Protein AF-A0AAV8XID4-F1 (afdb_monomer_lite)

Secondary structure (DSSP, 8-state):
-HHHHHHHHTHHHHH-HHHHHHHHHHHHHHHHHH-TTTSHHHHHHHHHHHHHHHHHHHHHH-----HHHHHHHHHHHHHHHHHHHHHHHHHHHHHHS--TTTSPPSS-GGGS-SSPPHHHHH--PPP-------SS--S-HHHHHHHHHHHHHHHHH--

Sequence (159 aa):
MYNEKRKKCNSYFWKDQGGFWNNVINISRNISNVIPTTSCESMLKILKAMKLYMPMIEIHHSINISDEIKANVGSLLDTVEKTSVEVERKYQLKEVSFEPDELEPPNNFREINVYPSAIEVTSPESPFLRPNVIKGPYQSVNHYLDVQFRLLREDFVSP

Organism: NCBI:txid1586634

pLDDT: mean 72.14, std 11.59, range [41.88, 91.94]

Radius of gyration: 24.98 Å; chains: 1; bounding box: 56×28×64 Å

Structure (mmCIF, N/CA/C/O backbone):
data_AF-A0AAV8XID4-F1
#
_entry.id   AF-A0AAV8XID4-F1
#
loop_
_atom_site.group_PDB
_atom_site.id
_atom_site.type_symbol
_atom_site.label_atom_id
_atom_site.label_alt_id
_atom_site.label_comp_id
_atom_site.label_asym_id
_atom_site.label_entity_id
_atom_site.label_seq_id
_atom_site.pdbx_PDB_ins_code
_atom_site.Cartn_x
_atom_site.Cartn_y
_atom_site.Cartn_z
_atom_site.occupancy
_atom_site.B_iso_or_equiv
_atom_site.auth_seq_id
_atom_site.auth_comp_id
_atom_site.auth_asym_id
_atom_site.auth_atom_id
_atom_site.pdbx_PDB_model_num
ATOM 1 N N . MET A 1 1 ? 32.674 -14.943 -27.775 1.00 43.09 1 MET A N 1
ATOM 2 C CA . MET A 1 1 ? 32.014 -15.922 -26.877 1.00 43.09 1 MET A CA 1
ATOM 3 C C . MET A 1 1 ? 31.255 -15.314 -25.686 1.00 43.09 1 MET A C 1
ATOM 5 O O . MET A 1 1 ? 30.151 -15.768 -25.417 1.00 43.09 1 MET A O 1
ATOM 9 N N . TYR A 1 2 ? 31.765 -14.296 -24.974 1.00 41.88 2 TYR A N 1
ATOM 10 C CA . TYR A 1 2 ? 31.066 -13.716 -23.803 1.00 41.88 2 TYR A CA 1
ATOM 11 C C . TYR A 1 2 ? 29.768 -12.949 -24.158 1.00 41.88 2 TYR A C 1
ATOM 13 O O . TYR A 1 2 ? 28.754 -13.087 -23.478 1.00 41.88 2 TYR A O 1
ATOM 21 N N . ASN A 1 3 ? 29.757 -12.207 -25.274 1.00 52.03 3 ASN A N 1
ATOM 22 C CA . ASN A 1 3 ? 28.593 -11.417 -25.709 1.00 52.03 3 ASN A CA 1
ATOM 23 C C . ASN A 1 3 ? 27.409 -12.255 -26.233 1.00 52.03 3 ASN A C 1
ATOM 25 O O . ASN A 1 3 ? 26.257 -11.893 -26.006 1.00 52.03 3 ASN A O 1
ATOM 29 N N . GLU A 1 4 ? 27.654 -13.395 -26.884 1.00 52.91 4 GLU A N 1
ATOM 30 C CA . GLU A 1 4 ? 26.579 -14.266 -27.396 1.00 52.91 4 GLU A CA 1
ATOM 31 C C . GLU A 1 4 ? 25.807 -14.961 -26.272 1.00 52.91 4 GLU A C 1
ATOM 33 O O . GLU A 1 4 ? 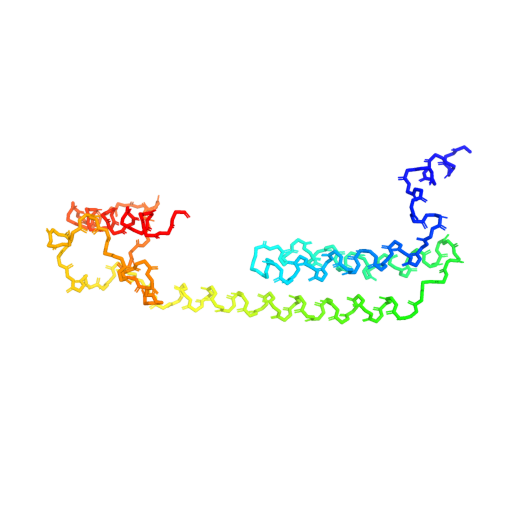24.584 -15.082 -26.338 1.00 52.91 4 GLU A O 1
ATOM 38 N N . LYS A 1 5 ? 26.500 -15.351 -25.193 1.00 55.47 5 LYS A N 1
ATOM 39 C CA . LYS A 1 5 ? 25.868 -15.963 -24.016 1.00 55.47 5 LYS A CA 1
ATOM 40 C C . LYS A 1 5 ? 24.912 -14.980 -23.321 1.00 55.47 5 LYS A C 1
ATOM 42 O O . LYS A 1 5 ? 23.813 -15.375 -22.945 1.00 55.47 5 LYS A O 1
ATOM 47 N N . ARG A 1 6 ? 25.277 -13.690 -23.232 1.00 53.31 6 ARG A N 1
ATOM 48 C CA . ARG A 1 6 ? 24.42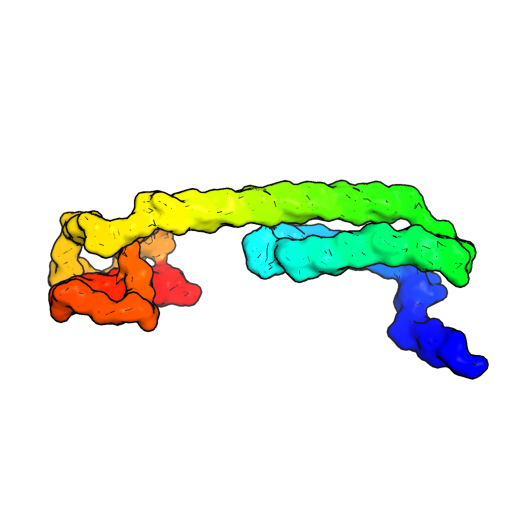5 -12.630 -22.648 1.00 53.31 6 ARG A CA 1
ATOM 49 C C . ARG A 1 6 ? 23.214 -12.285 -23.518 1.00 53.31 6 ARG A C 1
ATOM 51 O O . ARG A 1 6 ? 22.131 -12.068 -22.977 1.00 53.31 6 ARG A O 1
ATOM 58 N N . LYS A 1 7 ? 23.362 -12.296 -24.848 1.00 54.09 7 LYS A N 1
ATOM 59 C CA . LYS A 1 7 ? 22.231 -12.106 -25.777 1.00 54.09 7 LYS A CA 1
ATOM 60 C C . LYS A 1 7 ? 21.195 -13.231 -25.674 1.00 54.09 7 LYS A C 1
ATOM 62 O O . LYS A 1 7 ? 20.002 -12.976 -25.813 1.00 54.09 7 LYS A O 1
ATOM 67 N N . LYS A 1 8 ? 21.627 -14.456 -25.349 1.00 57.06 8 LYS A N 1
ATOM 68 C CA . LYS A 1 8 ? 20.734 -15.608 -25.143 1.00 57.06 8 LYS A CA 1
ATOM 69 C C . LYS A 1 8 ? 19.870 -15.481 -23.877 1.00 57.06 8 LYS A C 1
ATOM 71 O O . LYS A 1 8 ? 18.707 -15.871 -23.910 1.00 57.06 8 LYS A O 1
ATOM 76 N N . CYS A 1 9 ? 20.400 -14.888 -22.802 1.00 56.34 9 CYS A N 1
ATOM 77 C CA . CYS A 1 9 ? 19.669 -14.693 -21.540 1.00 56.34 9 CYS A CA 1
ATOM 78 C C . CYS A 1 9 ? 18.556 -13.638 -21.625 1.00 56.34 9 CYS A C 1
ATOM 80 O O . CYS A 1 9 ? 17.559 -13.766 -20.926 1.00 56.34 9 CYS A O 1
ATOM 82 N N . ASN A 1 10 ? 18.691 -12.624 -22.488 1.00 63.84 10 ASN A N 1
ATOM 83 C CA . ASN A 1 10 ? 17.652 -11.610 -22.707 1.00 63.84 10 ASN A CA 1
ATOM 84 C C . ASN A 1 10 ? 17.073 -11.695 -24.126 1.00 63.84 10 ASN A C 1
ATOM 86 O O . ASN A 1 10 ? 16.982 -10.705 -24.851 1.00 63.84 10 ASN A O 1
ATOM 90 N N . SER A 1 11 ? 16.742 -12.915 -24.556 1.00 68.06 11 SER A N 1
ATOM 91 C CA . SER A 1 11 ? 16.331 -13.163 -25.941 1.00 68.06 11 SER A CA 1
ATOM 92 C C . SER A 1 11 ? 15.083 -12.377 -26.357 1.00 68.06 11 SER A C 1
ATOM 94 O O . SER A 1 11 ? 14.969 -12.040 -27.526 1.00 68.06 11 SER A O 1
ATOM 96 N N . TYR A 1 12 ? 14.188 -12.038 -25.423 1.00 67.62 12 TYR A N 1
ATOM 97 C CA . TYR A 1 12 ? 12.996 -11.230 -25.698 1.00 67.62 12 TYR A CA 1
ATOM 98 C C . TYR A 1 12 ? 13.345 -9.784 -26.058 1.00 67.62 12 TYR A C 1
ATOM 100 O O . TYR A 1 12 ? 12.895 -9.298 -27.088 1.00 67.62 12 TYR A O 1
ATOM 108 N N . PHE A 1 13 ? 14.227 -9.141 -25.288 1.00 70.12 13 PHE A N 1
ATOM 109 C CA . PHE A 1 13 ? 14.713 -7.796 -25.599 1.00 70.12 13 PHE A CA 1
ATOM 110 C C . PHE A 1 13 ? 15.486 -7.747 -26.920 1.00 70.12 13 PHE A C 1
ATOM 112 O O . PHE A 1 13 ? 15.324 -6.816 -27.694 1.00 70.12 13 PHE A O 1
ATOM 119 N N . TRP A 1 14 ? 16.331 -8.745 -27.201 1.00 67.94 14 TRP A N 1
ATOM 120 C CA . TRP A 1 14 ? 17.144 -8.751 -28.425 1.00 67.94 14 TRP A CA 1
ATOM 121 C C . TRP A 1 14 ? 16.370 -9.155 -29.688 1.00 67.94 14 TRP A C 1
ATOM 123 O O . TRP A 1 14 ? 16.874 -8.923 -30.783 1.00 67.94 14 TRP A O 1
ATOM 133 N N . LYS A 1 15 ? 15.183 -9.763 -29.548 1.00 76.19 15 LYS A N 1
ATOM 134 C CA . LYS A 1 15 ? 14.286 -10.106 -30.664 1.00 76.19 15 LYS A CA 1
ATOM 135 C C . LYS A 1 15 ? 13.336 -8.962 -31.013 1.00 76.19 15 LYS A C 1
ATOM 137 O O . LYS A 1 15 ? 13.159 -8.685 -32.192 1.00 76.19 15 LYS A O 1
ATOM 142 N N . ASP A 1 16 ? 12.739 -8.329 -30.004 1.00 76.75 16 ASP A N 1
ATOM 143 C CA . ASP A 1 16 ? 11.813 -7.208 -30.169 1.00 76.75 16 ASP A CA 1
ATOM 144 C C . ASP A 1 16 ? 11.936 -6.238 -28.985 1.00 76.75 16 ASP A C 1
ATOM 146 O O . ASP A 1 16 ? 11.400 -6.449 -27.893 1.00 76.75 16 ASP A O 1
ATOM 150 N N . GLN A 1 17 ? 12.671 -5.155 -29.217 1.00 72.31 17 GLN A N 1
ATOM 151 C CA . GLN A 1 17 ? 12.934 -4.132 -28.208 1.00 72.31 17 GLN A CA 1
ATOM 152 C C . GLN A 1 17 ? 11.670 -3.328 -27.895 1.00 72.31 17 GLN A C 1
ATOM 154 O O . GLN A 1 17 ? 11.421 -3.014 -26.732 1.00 72.31 17 GLN A O 1
ATOM 159 N N . GLY A 1 18 ? 10.853 -3.030 -28.909 1.00 72.00 18 GLY A N 1
ATOM 160 C CA . GLY A 1 18 ? 9.619 -2.263 -28.748 1.00 72.00 18 GLY A CA 1
ATOM 161 C C . GLY A 1 18 ? 8.570 -3.042 -27.961 1.00 72.00 18 GLY A C 1
ATOM 162 O O . GLY A 1 18 ? 8.023 -2.530 -26.982 1.00 72.00 18 GLY A O 1
ATOM 163 N N . GLY A 1 19 ? 8.344 -4.307 -28.324 1.00 77.88 19 GLY A N 1
ATOM 164 C CA . GLY A 1 19 ? 7.419 -5.188 -27.611 1.00 77.88 19 GLY A CA 1
ATOM 165 C C . GLY A 1 19 ? 7.842 -5.456 -26.171 1.00 77.88 19 GLY A C 1
ATOM 166 O O . GLY A 1 19 ? 6.998 -5.450 -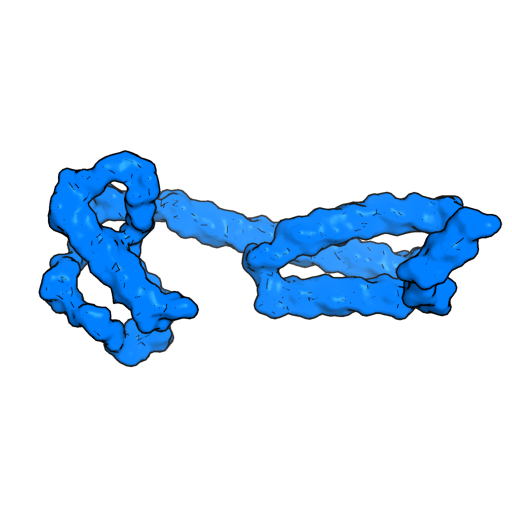25.275 1.00 77.88 19 GLY A O 1
ATOM 167 N N . PHE A 1 20 ? 9.144 -5.615 -25.906 1.00 82.12 20 PHE A N 1
ATOM 168 C CA . PHE A 1 20 ? 9.647 -5.739 -24.537 1.00 82.12 20 PHE A CA 1
ATOM 169 C C . PHE A 1 20 ? 9.276 -4.519 -23.683 1.00 82.12 20 PHE A C 1
ATOM 171 O O . PHE A 1 20 ? 8.683 -4.679 -22.616 1.00 82.12 20 PHE A O 1
ATOM 178 N N . TRP A 1 21 ? 9.569 -3.305 -24.161 1.00 76.88 21 TRP A N 1
ATOM 179 C CA . TRP A 1 21 ? 9.266 -2.083 -23.414 1.00 76.88 21 TRP A CA 1
ATOM 180 C C . TRP A 1 21 ? 7.764 -1.848 -23.252 1.00 76.88 21 TRP A C 1
ATOM 182 O O . TRP A 1 21 ? 7.323 -1.497 -22.160 1.00 76.88 21 TRP A O 1
ATOM 192 N N . ASN A 1 22 ? 6.966 -2.111 -24.286 1.00 78.75 22 ASN A N 1
ATOM 193 C CA . ASN A 1 22 ? 5.509 -2.005 -24.202 1.00 78.75 22 ASN A CA 1
ATOM 194 C C . ASN A 1 22 ? 4.912 -2.994 -23.193 1.00 78.75 22 ASN A C 1
ATOM 196 O O . ASN A 1 22 ? 4.018 -2.630 -22.429 1.00 78.75 22 ASN A O 1
ATOM 200 N N . ASN A 1 23 ? 5.435 -4.219 -23.128 1.00 82.69 23 ASN A N 1
ATOM 201 C CA . ASN A 1 23 ? 5.016 -5.197 -22.125 1.00 82.69 23 ASN A CA 1
ATOM 202 C C . ASN A 1 23 ? 5.386 -4.753 -20.712 1.00 82.69 23 ASN A C 1
ATOM 204 O O . ASN A 1 23 ? 4.557 -4.847 -19.810 1.00 82.69 23 ASN A O 1
ATOM 208 N N . VAL A 1 24 ? 6.594 -4.222 -20.522 1.00 79.38 24 VAL A N 1
ATOM 209 C CA . VAL A 1 24 ? 7.026 -3.665 -19.234 1.00 79.38 24 VAL A CA 1
ATOM 210 C C . VAL A 1 24 ? 6.100 -2.527 -18.804 1.00 79.38 24 VAL A C 1
ATOM 212 O O . VAL A 1 24 ? 5.590 -2.563 -17.686 1.00 79.38 24 VAL A O 1
ATOM 215 N N . ILE A 1 25 ? 5.811 -1.580 -19.703 1.00 79.44 25 ILE A N 1
ATOM 216 C CA . ILE A 1 25 ? 4.893 -0.462 -19.446 1.00 79.44 25 ILE A CA 1
ATOM 217 C C . ILE A 1 25 ? 3.500 -0.983 -19.076 1.00 79.44 25 ILE A C 1
ATOM 219 O O . ILE A 1 25 ? 2.934 -0.555 -18.071 1.00 79.44 25 ILE A O 1
ATOM 223 N N . ASN A 1 26 ? 2.958 -1.940 -19.829 1.00 81.06 26 ASN A N 1
ATOM 224 C CA . ASN A 1 26 ? 1.633 -2.502 -19.566 1.00 81.06 26 ASN A CA 1
ATOM 225 C C . ASN A 1 26 ? 1.563 -3.249 -18.231 1.00 81.06 26 ASN A C 1
ATOM 227 O O . ASN A 1 26 ? 0.606 -3.059 -17.484 1.00 81.06 26 ASN A O 1
ATOM 231 N N . ILE A 1 27 ? 2.578 -4.049 -17.898 1.00 82.12 27 ILE A N 1
ATOM 232 C CA . ILE A 1 27 ? 2.661 -4.732 -16.601 1.00 82.12 27 ILE A CA 1
ATOM 233 C C . ILE A 1 27 ? 2.708 -3.698 -15.479 1.00 82.12 27 ILE A C 1
ATOM 235 O O . ILE A 1 27 ? 1.925 -3.794 -14.538 1.00 82.12 27 ILE A O 1
ATOM 239 N N . SER A 1 28 ? 3.554 -2.673 -15.604 1.00 74.50 28 SER A N 1
ATOM 240 C CA . SER A 1 28 ? 3.633 -1.621 -14.590 1.00 74.50 28 SER A CA 1
ATOM 241 C C . SER A 1 28 ? 2.324 -0.837 -14.451 1.00 74.50 28 SER A C 1
ATOM 243 O O . SER A 1 28 ? 1.863 -0.613 -13.339 1.00 74.50 28 SER A O 1
ATOM 245 N N . ARG A 1 29 ? 1.631 -0.522 -15.548 1.00 76.44 29 ARG A N 1
ATOM 246 C CA . ARG A 1 29 ? 0.311 0.118 -15.493 1.00 76.44 29 ARG A CA 1
ATOM 247 C C . ARG A 1 29 ? -0.729 -0.770 -14.804 1.00 76.44 29 ARG A C 1
ATOM 249 O O . ARG A 1 29 ? -1.477 -0.293 -13.958 1.00 76.44 29 ARG A O 1
ATOM 256 N N . ASN A 1 30 ? -0.757 -2.060 -15.131 1.00 78.44 30 ASN A N 1
ATOM 257 C CA . ASN A 1 30 ? -1.690 -3.007 -14.522 1.00 78.44 30 ASN A CA 1
ATOM 258 C C . ASN A 1 30 ? -1.419 -3.184 -13.023 1.00 78.44 30 ASN A C 1
ATOM 260 O O . ASN A 1 30 ? -2.361 -3.180 -12.237 1.00 78.44 30 ASN A O 1
ATOM 264 N N . ILE A 1 31 ? -0.152 -3.266 -12.608 1.00 73.69 31 ILE A N 1
ATOM 265 C CA . ILE A 1 31 ? 0.218 -3.348 -11.188 1.00 73.69 31 ILE A CA 1
ATOM 266 C C . ILE A 1 31 ? -0.196 -2.071 -10.445 1.00 73.69 31 ILE A C 1
ATOM 268 O O . ILE A 1 31 ? -0.774 -2.170 -9.365 1.00 73.69 31 ILE A O 1
ATOM 272 N N . SER A 1 32 ? 0.017 -0.888 -11.033 1.00 68.81 32 SER A N 1
ATOM 273 C CA . SER A 1 32 ? -0.436 0.384 -10.450 1.00 68.81 32 SER A CA 1
ATOM 274 C C . SER A 1 32 ? -1.953 0.457 -10.287 1.00 68.81 32 SER A C 1
ATOM 276 O O . SER A 1 32 ? -2.426 1.011 -9.300 1.00 68.81 32 SER A O 1
ATOM 278 N N . ASN A 1 33 ? -2.710 -0.107 -11.231 1.00 70.50 33 ASN A N 1
ATOM 279 C CA . ASN A 1 33 ? -4.171 -0.104 -11.181 1.00 70.50 33 ASN A CA 1
ATOM 280 C C . ASN A 1 33 ? -4.733 -1.104 -10.159 1.00 70.50 33 ASN A C 1
ATOM 282 O O . ASN A 1 33 ? -5.758 -0.825 -9.545 1.00 70.50 33 ASN A O 1
ATOM 286 N N . VAL A 1 34 ? -4.092 -2.266 -9.989 1.00 72.81 34 VAL A N 1
ATOM 287 C CA . VAL A 1 34 ? -4.590 -3.333 -9.103 1.00 72.81 34 VAL A CA 1
ATOM 288 C C . VAL A 1 34 ? -4.129 -3.134 -7.656 1.00 72.81 34 VAL A C 1
ATOM 290 O O . VAL A 1 34 ? -4.894 -3.426 -6.741 1.00 72.81 34 VAL A O 1
ATOM 293 N N . ILE A 1 35 ? -2.907 -2.635 -7.421 1.00 65.69 35 ILE A N 1
ATOM 294 C CA . ILE A 1 35 ? -2.340 -2.484 -6.065 1.00 65.69 35 ILE A CA 1
ATOM 295 C C . ILE A 1 35 ? -1.591 -1.141 -5.927 1.00 65.69 35 ILE A C 1
ATOM 297 O O . ILE A 1 35 ? -0.355 -1.112 -5.878 1.00 65.69 35 ILE A O 1
ATOM 301 N N . PRO A 1 36 ? -2.314 -0.008 -5.838 1.00 64.69 36 PRO A N 1
ATOM 302 C CA . PRO A 1 36 ? -1.705 1.323 -5.764 1.00 64.69 36 PRO A CA 1
ATOM 303 C C . PRO A 1 36 ? -0.963 1.606 -4.446 1.00 64.69 36 PRO A C 1
ATOM 305 O O . PRO A 1 36 ? -0.126 2.502 -4.398 1.00 64.69 36 PRO A O 1
ATOM 308 N N . THR A 1 37 ? -1.248 0.875 -3.367 1.00 60.28 37 THR A N 1
ATOM 309 C CA . THR A 1 37 ? -0.771 1.188 -2.006 1.00 60.28 37 THR A CA 1
ATOM 310 C C . THR A 1 37 ? 0.494 0.430 -1.596 1.00 60.28 37 THR A C 1
ATOM 312 O O . THR A 1 37 ? 1.371 1.018 -0.975 1.00 60.28 37 THR A O 1
ATOM 315 N N . THR A 1 38 ? 0.636 -0.849 -1.961 1.00 54.69 38 THR A N 1
ATOM 316 C CA . THR A 1 38 ? 1.700 -1.724 -1.415 1.00 54.69 38 THR A CA 1
ATOM 317 C C . THR A 1 38 ? 2.905 -1.905 -2.349 1.00 54.69 38 THR A C 1
ATOM 319 O O . THR A 1 38 ? 4.001 -2.205 -1.887 1.00 54.69 38 THR A O 1
ATOM 322 N N . SER A 1 39 ? 2.743 -1.719 -3.667 1.00 54.97 39 SER A N 1
ATOM 323 C CA . SER A 1 39 ? 3.792 -2.033 -4.663 1.00 54.97 39 SER A CA 1
ATOM 324 C C . SER A 1 39 ? 4.440 -0.803 -5.318 1.00 54.97 39 SER A C 1
ATOM 326 O O . SER A 1 39 ? 5.372 -0.929 -6.119 1.00 54.97 39 SER A O 1
ATOM 328 N N . CYS A 1 40 ? 3.983 0.403 -4.961 1.00 61.72 40 CYS A N 1
ATOM 329 C CA . CYS A 1 40 ? 4.464 1.641 -5.572 1.00 61.72 40 CYS A CA 1
ATOM 330 C C . CYS A 1 40 ? 5.956 1.884 -5.326 1.00 61.72 40 CYS A C 1
ATOM 332 O O . CYS A 1 40 ? 6.649 2.258 -6.266 1.00 61.72 40 CYS A O 1
ATOM 334 N N . GLU A 1 41 ? 6.497 1.604 -4.135 1.00 65.56 41 GLU A N 1
ATOM 335 C CA . GLU A 1 41 ? 7.923 1.836 -3.856 1.00 65.56 41 GLU A CA 1
ATOM 336 C C . GLU A 1 41 ? 8.861 0.987 -4.723 1.00 65.56 41 GLU A C 1
ATOM 338 O O . GLU A 1 41 ? 9.837 1.492 -5.287 1.00 65.56 41 GLU A O 1
ATOM 343 N N . SER A 1 42 ? 8.600 -0.320 -4.814 1.00 66.31 42 SER A N 1
ATOM 344 C CA . SER A 1 42 ? 9.427 -1.226 -5.614 1.00 66.31 42 SER A CA 1
ATOM 345 C C . SER A 1 42 ? 9.312 -0.887 -7.097 1.00 66.31 42 SER A C 1
ATOM 347 O O . SER A 1 42 ? 10.325 -0.860 -7.799 1.00 66.31 42 SER A O 1
ATOM 349 N N . MET A 1 43 ? 8.107 -0.547 -7.561 1.00 71.31 43 MET A N 1
ATOM 350 C CA . MET A 1 43 ? 7.901 -0.140 -8.945 1.00 71.31 43 MET A CA 1
ATOM 351 C C . MET A 1 43 ? 8.563 1.204 -9.267 1.00 71.31 43 MET A C 1
ATOM 353 O O . MET A 1 43 ? 9.181 1.331 -10.321 1.00 71.31 43 MET A O 1
ATOM 357 N N . LEU A 1 44 ? 8.537 2.171 -8.347 1.00 72.44 44 LEU A N 1
ATOM 358 C CA . LEU A 1 44 ? 9.260 3.442 -8.460 1.00 72.44 44 LEU A CA 1
ATOM 359 C C . LEU A 1 44 ? 10.762 3.223 -8.629 1.00 72.44 44 LEU A C 1
ATOM 361 O O . LEU A 1 44 ? 11.370 3.812 -9.521 1.00 72.44 44 LEU A O 1
ATOM 365 N N . LYS A 1 45 ? 11.365 2.349 -7.815 1.00 75.19 45 LYS A N 1
ATOM 366 C CA . LYS A 1 45 ? 12.796 2.009 -7.917 1.00 75.19 45 LYS A CA 1
ATOM 367 C C . LYS A 1 45 ? 13.124 1.412 -9.290 1.00 75.19 45 LYS A C 1
ATOM 369 O O . LYS A 1 45 ? 14.115 1.806 -9.906 1.00 75.19 45 LYS A O 1
ATOM 374 N N . ILE A 1 46 ? 12.267 0.524 -9.796 1.00 76.56 46 ILE A N 1
ATOM 375 C CA . ILE A 1 46 ? 12.422 -0.101 -11.117 1.00 76.56 46 ILE A CA 1
ATOM 376 C C . ILE A 1 46 ? 12.267 0.931 -12.244 1.00 76.56 46 ILE A C 1
ATOM 378 O O . ILE A 1 46 ? 13.120 0.988 -13.127 1.00 76.56 46 ILE A O 1
ATOM 382 N N . LEU A 1 47 ? 11.243 1.788 -12.205 1.00 74.50 47 LEU A N 1
ATOM 383 C CA . LEU A 1 47 ? 11.013 2.824 -13.219 1.00 74.50 47 LEU A CA 1
ATOM 384 C C . LEU A 1 47 ? 12.130 3.884 -13.226 1.00 74.50 47 LEU A C 1
ATOM 386 O O . LEU A 1 47 ? 12.584 4.286 -14.299 1.00 74.50 47 LEU A O 1
ATOM 390 N N . LYS A 1 48 ? 12.643 4.285 -12.051 1.00 77.19 48 LYS A N 1
ATOM 391 C CA . LYS A 1 48 ? 13.804 5.190 -11.923 1.00 77.19 48 LYS A CA 1
ATOM 392 C C . LYS A 1 48 ? 15.067 4.562 -12.516 1.00 77.19 48 LYS A C 1
ATOM 394 O O . LYS A 1 48 ? 15.772 5.219 -13.282 1.00 77.19 48 LYS A O 1
ATOM 399 N N . ALA A 1 49 ? 15.315 3.282 -12.234 1.00 75.94 49 ALA A N 1
ATOM 400 C CA . ALA A 1 49 ? 16.416 2.540 -12.840 1.00 75.94 49 ALA A CA 1
ATOM 401 C C . ALA A 1 49 ? 16.256 2.440 -14.367 1.00 75.94 49 ALA A C 1
ATOM 403 O O . ALA A 1 49 ? 17.202 2.712 -15.101 1.00 75.94 49 ALA A O 1
ATOM 404 N N . MET A 1 50 ? 15.059 2.128 -14.870 1.00 72.69 50 MET A N 1
ATOM 405 C CA . MET A 1 50 ? 14.788 2.069 -16.312 1.00 72.69 50 MET A CA 1
ATOM 406 C C . MET A 1 50 ? 15.065 3.408 -16.999 1.00 72.69 50 MET A C 1
ATOM 408 O O . MET A 1 50 ? 15.774 3.432 -18.002 1.00 72.69 50 MET A O 1
ATOM 412 N N . LYS A 1 51 ? 14.597 4.521 -16.423 1.00 72.44 51 LYS A N 1
ATOM 413 C CA . LYS A 1 51 ? 14.863 5.874 -16.937 1.00 72.44 51 LYS A CA 1
ATOM 414 C C . LYS A 1 51 ? 16.361 6.207 -16.960 1.00 72.44 51 LYS A C 1
ATOM 416 O O . LYS A 1 51 ? 16.818 6.859 -17.893 1.00 72.44 51 LYS A O 1
ATOM 421 N N . LEU A 1 52 ? 17.126 5.737 -15.971 1.00 74.94 52 LEU A N 1
ATOM 422 C CA . LEU A 1 52 ? 18.577 5.940 -15.891 1.00 74.94 52 LEU A CA 1
ATOM 423 C C . LEU A 1 52 ? 19.352 5.096 -16.916 1.00 74.94 52 LEU A C 1
ATOM 425 O O . LEU A 1 52 ? 20.308 5.578 -17.519 1.00 74.94 52 LEU A O 1
ATOM 429 N N . TYR A 1 53 ? 18.949 3.840 -17.120 1.00 71.94 53 TYR A N 1
ATOM 430 C CA . TYR A 1 53 ? 19.667 2.910 -17.996 1.00 71.94 53 TYR A CA 1
ATOM 431 C C . TYR A 1 53 ? 19.251 2.999 -19.469 1.00 71.94 53 TYR A C 1
ATOM 433 O O . TYR A 1 53 ? 20.045 2.605 -20.318 1.00 71.94 53 TYR A O 1
ATOM 441 N N . MET A 1 54 ? 18.074 3.544 -19.806 1.00 71.44 54 MET A N 1
ATOM 442 C CA . MET A 1 54 ? 17.665 3.813 -21.197 1.00 71.44 54 MET A CA 1
ATOM 443 C C . MET A 1 54 ? 18.741 4.554 -22.009 1.00 71.44 54 MET A C 1
ATOM 445 O O . MET A 1 54 ? 19.207 3.975 -22.988 1.00 71.44 54 MET A O 1
ATOM 449 N N . PRO A 1 55 ? 19.235 5.740 -21.597 1.00 69.19 55 PRO A N 1
ATOM 450 C CA . PRO A 1 55 ? 20.282 6.446 -22.344 1.00 69.19 55 PRO A CA 1
ATOM 451 C C . PRO A 1 55 ? 21.610 5.672 -22.376 1.00 69.19 55 PRO A C 1
ATOM 453 O O . PRO A 1 55 ? 22.352 5.734 -23.353 1.00 69.19 55 PRO A O 1
ATOM 456 N N . MET A 1 56 ? 21.906 4.882 -21.339 1.00 64.81 56 MET A N 1
ATOM 457 C CA . MET A 1 56 ? 23.109 4.043 -21.293 1.00 64.81 56 MET A CA 1
ATOM 458 C C . MET A 1 56 ? 23.050 2.891 -22.312 1.00 64.81 56 MET A C 1
ATOM 460 O O . MET A 1 56 ? 24.060 2.550 -22.929 1.00 64.81 56 MET A O 1
ATOM 464 N N . ILE A 1 57 ? 21.865 2.308 -22.515 1.00 68.06 57 ILE A N 1
ATOM 465 C CA . ILE A 1 57 ? 21.612 1.250 -23.502 1.00 68.06 57 ILE A CA 1
ATOM 466 C C . ILE A 1 57 ? 21.664 1.818 -24.926 1.00 68.06 57 ILE A C 1
ATOM 468 O O . ILE A 1 57 ? 22.213 1.160 -25.811 1.00 68.06 57 ILE A O 1
ATOM 472 N N . GLU A 1 58 ? 21.168 3.038 -25.144 1.00 67.44 58 GLU A N 1
ATOM 473 C CA . GLU A 1 58 ? 21.238 3.723 -26.445 1.00 67.44 58 GLU A CA 1
ATOM 474 C C . GLU A 1 58 ? 22.686 3.962 -26.884 1.00 67.44 58 GLU A C 1
ATOM 476 O O . GLU A 1 58 ? 23.071 3.586 -27.995 1.00 67.44 58 GLU A O 1
ATOM 481 N N . ILE A 1 59 ? 23.516 4.490 -25.977 1.00 65.19 59 ILE A N 1
ATOM 482 C CA . ILE A 1 59 ? 24.930 4.792 -26.243 1.00 65.19 59 ILE A CA 1
ATOM 483 C C . ILE A 1 59 ? 25.739 3.510 -26.483 1.00 65.19 59 ILE A C 1
ATOM 485 O O . ILE A 1 59 ? 26.545 3.443 -27.409 1.00 65.19 59 ILE A O 1
ATOM 489 N N . HIS A 1 60 ? 25.536 2.474 -25.664 1.00 62.28 60 HIS A N 1
ATOM 490 C CA . HIS A 1 60 ? 26.376 1.274 -25.697 1.00 62.28 60 HIS A CA 1
ATOM 491 C C . HIS A 1 60 ? 25.994 0.276 -26.805 1.00 62.28 60 HIS A C 1
ATOM 493 O O . HIS A 1 60 ? 26.816 -0.549 -27.207 1.00 62.28 60 HIS A O 1
ATOM 499 N N . HIS A 1 61 ? 24.752 0.317 -27.300 1.00 61.88 61 HIS A N 1
ATOM 500 C CA . HIS A 1 61 ? 24.256 -0.664 -28.269 1.00 61.88 61 HIS A CA 1
ATOM 501 C C . HIS A 1 61 ? 23.800 -0.082 -29.611 1.00 61.88 61 HIS A C 1
ATOM 503 O O . HIS A 1 61 ? 23.410 -0.870 -30.473 1.00 61.88 61 HIS A O 1
ATOM 509 N N . SER A 1 62 ? 23.878 1.243 -29.817 1.00 59.22 62 SER A N 1
ATOM 510 C CA . SER A 1 62 ? 23.377 1.912 -31.036 1.00 59.22 62 SER A CA 1
ATOM 511 C C . SER A 1 62 ? 21.924 1.524 -31.355 1.00 59.22 62 SER A C 1
ATOM 513 O O . SER A 1 62 ? 21.542 1.351 -32.510 1.00 59.22 62 SER A O 1
ATOM 515 N N . ILE A 1 63 ? 21.126 1.326 -30.302 1.00 64.50 63 ILE A N 1
ATOM 516 C CA . ILE A 1 63 ? 19.697 1.019 -30.372 1.00 64.50 63 ILE A CA 1
ATOM 517 C C . ILE A 1 63 ? 18.943 2.332 -30.212 1.00 64.50 63 ILE A C 1
ATOM 519 O O . ILE A 1 63 ? 19.213 3.066 -29.267 1.00 64.50 63 ILE A O 1
ATOM 523 N N . ASN A 1 64 ? 17.978 2.597 -31.089 1.00 59.22 64 ASN A N 1
ATOM 524 C CA . ASN A 1 64 ? 17.108 3.760 -30.973 1.00 59.22 64 ASN A CA 1
ATOM 525 C C . ASN A 1 64 ? 15.851 3.356 -30.185 1.00 59.22 64 ASN A C 1
ATOM 527 O O . ASN A 1 64 ? 14.955 2.709 -30.732 1.00 59.22 64 ASN A O 1
ATOM 531 N N . ILE A 1 65 ? 15.799 3.663 -28.886 1.00 63.88 65 ILE A N 1
ATOM 532 C CA . ILE A 1 65 ? 14.573 3.474 -28.102 1.00 63.88 65 ILE A CA 1
ATOM 533 C C . ILE A 1 65 ? 13.630 4.606 -28.507 1.00 63.88 65 ILE A C 1
ATOM 535 O O . ILE A 1 65 ? 13.991 5.773 -28.387 1.00 63.88 65 ILE A O 1
ATOM 539 N N . SER A 1 66 ? 12.435 4.265 -29.002 1.00 68.44 66 SER A N 1
ATOM 540 C CA . SER A 1 66 ? 11.448 5.258 -29.445 1.00 68.44 66 SER A CA 1
ATOM 541 C C . SER A 1 66 ? 11.201 6.309 -28.360 1.00 68.44 66 SER A C 1
ATOM 543 O O . SER A 1 66 ? 10.977 5.965 -27.194 1.00 68.44 66 SER A O 1
ATOM 545 N N . ASP A 1 67 ? 11.195 7.584 -28.743 1.00 68.56 67 ASP A N 1
ATOM 546 C CA . ASP A 1 67 ? 10.909 8.692 -27.828 1.00 68.56 67 ASP A CA 1
ATOM 547 C C . ASP A 1 67 ? 9.508 8.574 -27.203 1.00 68.56 67 ASP A C 1
ATOM 549 O O . ASP A 1 67 ? 9.287 9.021 -26.078 1.00 68.56 67 ASP A O 1
ATOM 553 N N . GLU A 1 68 ? 8.591 7.862 -27.864 1.00 71.38 68 GLU A N 1
ATOM 554 C CA . GLU A 1 68 ? 7.276 7.500 -27.328 1.00 71.38 68 GLU A CA 1
ATOM 555 C C . GLU A 1 68 ? 7.379 6.580 -26.098 1.00 71.38 68 GLU A C 1
ATOM 557 O O . GLU A 1 68 ? 6.676 6.770 -25.107 1.00 71.38 68 GLU A O 1
ATOM 562 N N . ILE A 1 69 ? 8.307 5.617 -26.105 1.00 69.50 69 ILE A N 1
ATOM 563 C CA . ILE A 1 69 ? 8.551 4.718 -24.965 1.00 69.50 69 ILE A CA 1
ATOM 564 C C . ILE A 1 69 ? 9.146 5.509 -23.794 1.00 69.50 69 ILE A C 1
ATOM 566 O O . ILE A 1 69 ? 8.729 5.322 -22.649 1.00 69.50 69 ILE A O 1
ATOM 570 N N . LYS A 1 70 ? 10.071 6.436 -24.072 1.00 72.00 70 LYS A N 1
ATOM 571 C CA . LYS A 1 70 ? 10.653 7.320 -23.048 1.00 72.00 70 LYS A CA 1
ATOM 572 C C . LYS A 1 70 ? 9.590 8.228 -22.426 1.00 72.00 70 LYS A C 1
ATOM 574 O O . LYS A 1 70 ? 9.548 8.369 -21.202 1.00 72.00 70 LYS A O 1
ATOM 579 N N . ALA A 1 71 ? 8.704 8.795 -23.246 1.00 75.00 71 ALA A N 1
ATOM 580 C CA . ALA A 1 71 ? 7.593 9.627 -22.789 1.00 75.00 71 ALA A CA 1
ATOM 581 C C . ALA A 1 71 ? 6.570 8.827 -21.961 1.00 75.00 71 ALA A C 1
ATOM 583 O O . ALA A 1 71 ? 6.116 9.289 -20.911 1.00 75.00 71 ALA A O 1
ATOM 584 N N . ASN A 1 72 ? 6.255 7.596 -22.369 1.00 75.06 72 ASN A N 1
ATOM 585 C CA . ASN A 1 72 ? 5.341 6.712 -21.643 1.00 75.06 72 ASN A CA 1
ATOM 586 C C . ASN A 1 72 ? 5.906 6.263 -20.285 1.00 75.06 72 ASN A C 1
ATOM 588 O O . ASN A 1 72 ? 5.173 6.204 -19.300 1.00 75.06 72 ASN A O 1
ATOM 592 N N . VAL A 1 73 ? 7.211 5.995 -20.197 1.00 73.38 73 VAL A N 1
ATOM 593 C CA . VAL A 1 73 ? 7.874 5.654 -18.925 1.00 73.38 73 VAL A CA 1
ATOM 594 C C . VAL A 1 73 ? 7.956 6.873 -18.008 1.00 73.38 73 VAL A C 1
ATOM 596 O O . VAL A 1 73 ? 7.755 6.740 -16.804 1.00 73.38 73 VAL A O 1
ATOM 599 N N . GLY A 1 74 ? 8.200 8.064 -18.566 1.00 75.81 74 GLY A N 1
ATOM 600 C CA . GLY A 1 74 ? 8.173 9.324 -17.821 1.00 75.81 74 GLY A CA 1
ATOM 601 C C . GLY A 1 74 ? 6.793 9.639 -17.239 1.00 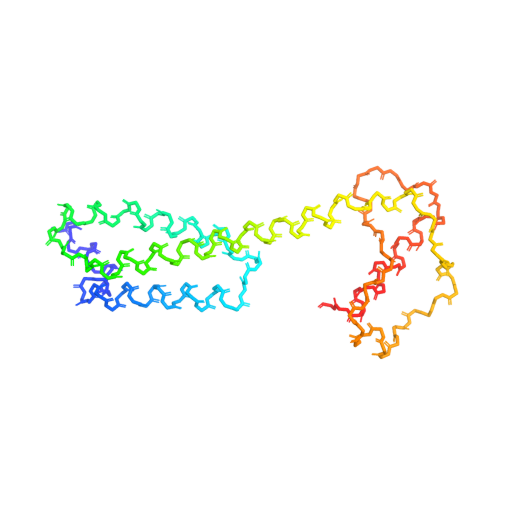75.81 74 GLY A C 1
ATOM 602 O O . GLY A 1 74 ? 6.675 9.851 -16.038 1.00 75.81 74 GLY A O 1
ATOM 603 N N . SER A 1 75 ? 5.740 9.588 -18.059 1.00 77.38 75 SER A N 1
ATOM 604 C CA . SER A 1 75 ? 4.361 9.828 -17.601 1.00 77.38 75 SER A CA 1
ATOM 605 C C . SER A 1 75 ? 3.883 8.794 -16.578 1.00 77.38 75 SER A C 1
ATOM 607 O O . SER A 1 75 ? 3.172 9.138 -15.629 1.00 77.38 75 SER A O 1
ATOM 609 N N . LEU A 1 76 ? 4.299 7.532 -16.720 1.00 72.31 76 LEU A N 1
ATOM 610 C CA . LEU A 1 76 ? 4.008 6.503 -15.730 1.00 72.31 76 LEU A CA 1
ATOM 611 C C . LEU A 1 76 ? 4.771 6.737 -14.422 1.00 72.31 76 LEU A C 1
ATOM 613 O O . LEU A 1 76 ? 4.180 6.585 -13.357 1.00 72.31 76 LEU A O 1
ATOM 617 N N . LEU A 1 77 ? 6.038 7.157 -14.483 1.00 75.50 77 LEU A N 1
ATOM 618 C CA . LEU A 1 77 ? 6.809 7.533 -13.297 1.00 75.50 77 LEU A CA 1
ATOM 619 C C . LEU A 1 77 ? 6.111 8.661 -12.527 1.00 75.50 77 LEU A C 1
ATOM 621 O O . LEU A 1 77 ? 5.894 8.518 -11.327 1.00 75.50 77 LEU A O 1
ATOM 625 N N . ASP A 1 78 ? 5.690 9.720 -13.221 1.00 77.81 78 ASP A N 1
ATOM 626 C CA . ASP A 1 78 ? 4.995 10.855 -12.604 1.00 77.81 78 ASP A CA 1
ATOM 627 C C . ASP A 1 78 ? 3.656 10.437 -11.981 1.00 77.81 78 ASP A C 1
ATOM 629 O O . ASP A 1 78 ? 3.259 10.947 -10.934 1.00 77.81 78 ASP A O 1
ATOM 633 N N . THR A 1 79 ? 2.946 9.500 -12.616 1.00 73.00 79 THR A N 1
ATOM 634 C CA . THR A 1 79 ? 1.679 8.967 -12.098 1.00 73.00 79 THR A CA 1
ATOM 635 C C . THR A 1 79 ? 1.912 8.154 -10.826 1.00 73.00 79 THR A C 1
ATOM 637 O O . THR A 1 79 ? 1.247 8.391 -9.822 1.00 73.00 79 THR A O 1
ATOM 640 N N . VAL A 1 80 ? 2.895 7.250 -10.833 1.00 71.62 80 VAL A N 1
ATOM 641 C CA . VAL A 1 80 ? 3.226 6.406 -9.673 1.00 71.62 80 VAL A CA 1
ATOM 642 C C . VAL A 1 80 ? 3.801 7.235 -8.518 1.00 71.62 80 VAL A C 1
ATOM 644 O O . VAL A 1 80 ? 3.478 6.960 -7.366 1.00 71.62 80 VAL A O 1
ATOM 647 N N . GLU A 1 81 ? 4.588 8.279 -8.797 1.00 73.19 81 GLU A N 1
ATOM 648 C CA . GLU A 1 81 ? 5.140 9.189 -7.780 1.00 73.19 81 GLU A CA 1
ATOM 649 C C . GLU A 1 81 ? 4.053 10.064 -7.133 1.00 73.19 81 GLU A C 1
ATOM 651 O O . GLU A 1 81 ? 4.039 10.259 -5.918 1.00 73.19 81 GLU A O 1
ATOM 656 N N . LYS A 1 82 ? 3.066 10.531 -7.909 1.00 71.75 82 LYS A N 1
ATOM 657 C CA . LYS A 1 82 ? 1.892 11.222 -7.347 1.00 71.75 82 LYS A CA 1
ATOM 658 C C . LYS A 1 82 ? 1.058 10.291 -6.470 1.00 71.75 82 LYS A C 1
ATOM 660 O O . LYS A 1 82 ? 0.643 10.688 -5.382 1.00 71.75 82 LYS A O 1
ATOM 665 N N . THR A 1 83 ? 0.836 9.055 -6.914 1.00 63.31 83 THR A N 1
ATOM 666 C CA . THR A 1 83 ? 0.102 8.054 -6.131 1.00 63.31 83 THR A CA 1
ATOM 667 C C . THR A 1 83 ? 0.856 7.656 -4.861 1.00 63.31 83 THR A C 1
ATOM 669 O O . THR A 1 83 ? 0.217 7.509 -3.825 1.00 63.31 83 THR A O 1
ATOM 672 N N . SER A 1 84 ? 2.190 7.555 -4.874 1.00 66.19 84 SER A N 1
ATOM 673 C CA . SER A 1 84 ? 2.953 7.255 -3.653 1.00 66.19 84 SER A CA 1
ATOM 674 C C . SER A 1 84 ? 2.838 8.370 -2.612 1.00 66.19 84 SER A C 1
ATOM 676 O O . SER A 1 84 ? 2.583 8.081 -1.448 1.00 66.19 84 SER A O 1
ATOM 678 N N . VAL A 1 85 ? 2.930 9.638 -3.031 1.00 68.19 85 VAL A N 1
ATOM 679 C CA . VAL A 1 85 ? 2.761 10.797 -2.131 1.00 68.19 85 VAL A CA 1
ATOM 680 C C . VAL A 1 85 ? 1.336 10.869 -1.568 1.00 68.19 85 VAL A C 1
ATOM 682 O O . VAL A 1 85 ? 1.140 11.190 -0.398 1.00 68.19 85 VAL A O 1
ATOM 685 N N . GLU A 1 86 ? 0.326 10.553 -2.379 1.00 66.31 86 GLU A N 1
ATOM 686 C CA . GLU A 1 86 ? -1.078 10.459 -1.954 1.00 66.31 86 GLU A CA 1
ATOM 687 C C . GLU A 1 86 ? -1.292 9.386 -0.884 1.00 66.31 86 GLU A C 1
ATOM 689 O O . GLU A 1 86 ? -1.966 9.628 0.120 1.00 66.31 86 GLU A O 1
ATOM 694 N N . VAL A 1 87 ? -0.707 8.208 -1.098 1.00 62.88 87 VAL A N 1
ATOM 695 C CA . VAL A 1 87 ? -0.773 7.076 -0.172 1.00 62.88 87 VAL A CA 1
ATOM 696 C C . VAL A 1 87 ? -0.075 7.432 1.139 1.00 62.88 87 VAL A C 1
ATOM 698 O O . VAL A 1 87 ? -0.677 7.294 2.201 1.00 62.88 87 VAL A O 1
ATOM 701 N N . GLU A 1 88 ? 1.137 7.976 1.077 1.00 63.12 88 GLU A N 1
ATOM 702 C CA . GLU A 1 88 ? 1.916 8.349 2.260 1.00 63.12 88 GLU A CA 1
ATOM 703 C C . GLU A 1 88 ? 1.236 9.456 3.075 1.00 63.12 88 GLU A C 1
ATOM 705 O O . GLU A 1 88 ? 1.151 9.359 4.297 1.00 63.12 88 GLU A O 1
ATOM 710 N N . ARG A 1 89 ? 0.615 10.443 2.417 1.00 61.25 89 ARG A N 1
ATOM 711 C CA . ARG A 1 89 ? -0.210 11.460 3.089 1.00 61.25 89 ARG A CA 1
ATOM 712 C C . ARG A 1 89 ? -1.403 10.847 3.825 1.00 61.25 89 ARG A C 1
ATOM 714 O O . ARG A 1 89 ? -1.727 11.288 4.924 1.00 61.25 89 ARG A O 1
ATOM 721 N N . LYS A 1 90 ? -2.071 9.848 3.236 1.00 61.09 90 LYS A N 1
ATOM 722 C CA . LYS A 1 90 ? -3.201 9.152 3.876 1.00 61.09 90 LYS A CA 1
ATOM 723 C C . LYS A 1 90 ? -2.755 8.321 5.080 1.00 61.09 90 LYS A C 1
ATOM 725 O O . LYS A 1 90 ? -3.476 8.303 6.072 1.00 61.09 90 LYS A O 1
ATOM 730 N N . TYR A 1 91 ? -1.583 7.689 5.020 1.00 54.84 91 TYR A N 1
ATOM 731 C CA . TYR A 1 91 ? -1.002 6.987 6.170 1.00 54.84 91 TYR A CA 1
ATOM 732 C C . TYR A 1 91 ? -0.590 7.961 7.283 1.00 54.84 91 TYR A C 1
ATOM 734 O O . TYR A 1 91 ? -1.013 7.776 8.418 1.00 54.84 91 TYR A O 1
ATOM 742 N N . GLN A 1 92 ? 0.108 9.050 6.949 1.00 56.09 92 GLN A N 1
ATOM 743 C CA . GLN A 1 92 ? 0.525 10.089 7.903 1.00 56.09 92 GLN A CA 1
ATOM 744 C C . GLN A 1 92 ? -0.675 10.775 8.582 1.00 56.09 92 GLN A C 1
ATOM 746 O O . GLN A 1 92 ? -0.663 10.993 9.786 1.00 56.09 92 GLN A O 1
ATOM 751 N N . LEU A 1 93 ? -1.759 11.066 7.851 1.00 55.53 93 LEU A N 1
ATOM 752 C CA . LEU A 1 93 ? -2.996 11.604 8.445 1.00 55.53 93 LEU A CA 1
ATOM 753 C C . LEU A 1 93 ? -3.669 10.613 9.409 1.00 55.53 93 LEU A C 1
ATOM 755 O O . LEU A 1 93 ? -4.288 11.036 10.386 1.00 55.53 93 LEU A O 1
ATOM 759 N N . LYS A 1 94 ? -3.553 9.306 9.148 1.00 50.34 94 LYS A N 1
ATOM 760 C CA . LYS A 1 94 ? -4.086 8.251 10.021 1.00 50.34 94 LYS A CA 1
ATOM 761 C C . LYS A 1 94 ? -3.217 8.042 11.270 1.00 50.34 94 LYS A C 1
ATOM 763 O O . LYS A 1 94 ? -3.749 7.675 12.306 1.00 50.34 94 LYS A O 1
ATOM 768 N N . GLU A 1 95 ? -1.914 8.312 11.177 1.00 44.53 95 GLU A N 1
ATOM 769 C CA . GLU A 1 95 ? -0.949 8.190 12.280 1.00 44.53 95 GLU A CA 1
ATOM 770 C C . GLU A 1 95 ? -0.926 9.435 13.188 1.00 44.53 95 GLU A C 1
ATOM 772 O O . GLU A 1 95 ? -0.824 9.314 14.402 1.00 44.53 95 GLU A O 1
ATOM 777 N N . VAL A 1 96 ? -1.096 10.636 12.623 1.00 45.19 96 VAL A N 1
ATOM 778 C CA . VAL A 1 96 ? -1.065 11.910 13.372 1.00 45.19 96 VAL A CA 1
ATOM 779 C C . VAL A 1 96 ? -2.379 12.202 14.113 1.00 45.19 96 VAL A C 1
ATOM 781 O O . VAL A 1 96 ? -2.405 13.058 14.993 1.00 45.19 96 VAL A O 1
ATOM 784 N N . SER A 1 97 ? -3.486 11.528 13.787 1.00 44.19 97 SER A N 1
ATOM 785 C CA . SER A 1 97 ? -4.801 11.917 14.318 1.00 44.19 97 SER A CA 1
ATOM 786 C C . SER A 1 97 ? -5.194 11.306 15.663 1.00 44.19 97 SER A C 1
ATOM 788 O O . SER A 1 97 ? -6.107 11.846 16.280 1.00 44.19 97 SER A O 1
ATOM 790 N N . PHE A 1 98 ? -4.544 10.258 16.169 1.00 46.31 98 PHE A N 1
ATOM 791 C CA . PHE A 1 98 ? -4.955 9.656 17.440 1.00 46.31 98 PHE A CA 1
ATOM 792 C C . PHE A 1 98 ? -3.746 9.062 18.167 1.00 46.31 98 PHE A C 1
ATOM 794 O O . PHE A 1 98 ? -3.230 8.041 17.735 1.00 46.31 98 PHE A O 1
ATOM 801 N N . GLU A 1 99 ? -3.336 9.667 19.286 1.00 52.59 99 GLU A N 1
ATOM 802 C CA . GLU A 1 99 ? -2.745 8.942 20.421 1.00 52.59 99 GLU A CA 1
ATOM 803 C C . GLU A 1 99 ? -3.923 8.224 21.106 1.00 52.59 99 GLU A C 1
ATOM 805 O O . GLU A 1 99 ? -4.650 8.832 21.897 1.00 52.59 99 GLU A O 1
ATOM 810 N N . PRO A 1 100 ? -4.235 6.964 20.754 1.00 53.53 100 PRO A N 1
ATOM 811 C CA . PRO A 1 100 ? -5.513 6.344 21.111 1.00 53.53 100 PRO A CA 1
ATOM 812 C C . PRO A 1 100 ? -5.557 5.997 22.600 1.00 53.53 100 PRO A C 1
ATOM 814 O O . PRO A 1 100 ? -6.630 5.774 23.157 1.00 53.53 100 PRO A O 1
ATOM 817 N N . ASP A 1 101 ? -4.385 5.980 23.239 1.00 57.78 101 ASP A N 1
ATOM 818 C CA . ASP A 1 101 ? -4.195 5.752 24.664 1.00 57.78 101 ASP A CA 1
ATOM 819 C C . ASP A 1 101 ? -4.740 6.893 25.533 1.00 57.78 101 ASP A C 1
ATOM 821 O O . ASP A 1 101 ? -5.099 6.627 26.680 1.00 57.78 101 ASP A O 1
ATOM 825 N N . GLU A 1 102 ? -4.867 8.120 25.008 1.00 58.28 102 GLU A N 1
ATOM 826 C CA . GLU A 1 102 ? -5.384 9.269 25.772 1.00 58.28 102 GLU A CA 1
ATOM 827 C C . GLU A 1 102 ? -6.910 9.424 25.707 1.00 58.28 102 GLU A C 1
ATOM 829 O O . GLU A 1 102 ? -7.506 10.077 26.565 1.00 58.28 102 GLU A O 1
ATOM 834 N N . LEU A 1 103 ? -7.572 8.828 24.714 1.00 65.38 103 LEU A N 1
ATOM 835 C CA . LEU A 1 103 ? -9.019 8.959 24.554 1.00 65.38 103 LEU A CA 1
ATOM 836 C C . LEU A 1 103 ? -9.747 7.875 25.333 1.00 65.38 103 LEU A C 1
ATOM 838 O O . LEU A 1 103 ? -9.442 6.692 25.197 1.00 65.38 103 LEU A O 1
ATOM 842 N N . GLU A 1 104 ? -10.743 8.254 26.129 1.00 71.31 104 GLU A N 1
ATOM 843 C CA . GLU A 1 104 ? -11.610 7.280 26.789 1.00 71.31 104 GLU A CA 1
ATOM 844 C C . GLU A 1 104 ? -12.421 6.496 25.742 1.00 71.31 104 GLU A C 1
ATOM 846 O O . GLU A 1 104 ? -12.907 7.076 24.764 1.00 71.31 104 GLU A O 1
ATOM 851 N N . PRO A 1 105 ? -12.559 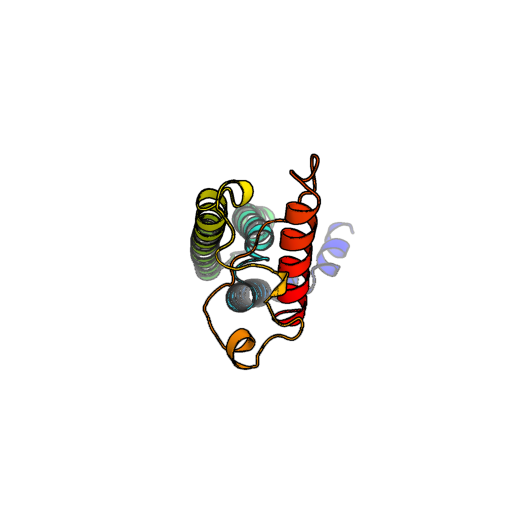5.165 25.899 1.00 77.56 105 PRO A N 1
ATOM 852 C CA . PRO A 1 105 ? -13.331 4.374 24.957 1.00 77.56 105 PRO A CA 1
ATOM 853 C C . PRO A 1 105 ? -14.804 4.812 25.018 1.00 77.56 105 PRO A C 1
ATOM 855 O O . PRO A 1 105 ? -15.352 4.938 26.113 1.00 77.56 105 PRO A O 1
ATOM 858 N N . PRO A 1 106 ? -15.484 4.988 23.870 1.00 78.19 106 PRO A N 1
ATOM 859 C CA . PRO A 1 106 ? -16.850 5.515 23.845 1.00 78.19 106 PRO A CA 1
ATOM 860 C C . PRO A 1 106 ? -17.865 4.578 24.513 1.00 78.19 106 PRO A C 1
ATOM 862 O O . PRO A 1 106 ? -18.888 5.034 25.003 1.00 78.19 106 PRO A O 1
ATOM 865 N N . ASN A 1 107 ? -17.569 3.273 24.540 1.00 83.38 107 ASN A N 1
ATOM 866 C CA . ASN A 1 107 ? -18.424 2.227 25.092 1.00 83.38 107 ASN A CA 1
ATOM 867 C C . ASN A 1 107 ? -17.578 1.202 25.859 1.00 83.38 107 ASN A C 1
ATOM 869 O O . ASN A 1 107 ? -16.422 0.948 25.500 1.00 83.38 107 ASN A O 1
ATOM 873 N N . ASN A 1 108 ? -18.173 0.555 26.862 1.00 85.38 108 ASN A N 1
ATOM 874 C CA . ASN A 1 108 ? -17.529 -0.521 27.612 1.00 85.38 108 ASN A CA 1
ATOM 875 C C . ASN A 1 108 ? -17.423 -1.792 26.754 1.00 85.38 108 ASN A C 1
ATOM 877 O O . ASN A 1 108 ? -18.434 -2.303 26.277 1.00 85.38 108 ASN A O 1
ATOM 881 N N . PHE A 1 109 ? -16.216 -2.348 26.594 1.00 85.69 109 PHE A N 1
ATOM 882 C CA . PHE A 1 109 ? -15.994 -3.552 25.780 1.00 85.69 109 PHE A CA 1
ATOM 883 C C . PHE A 1 109 ? -16.797 -4.775 26.243 1.00 85.69 109 PHE A C 1
ATOM 885 O O . PHE A 1 109 ? -17.080 -5.658 25.441 1.00 85.69 109 PHE A O 1
ATOM 892 N N . ARG A 1 110 ? -17.206 -4.828 27.517 1.00 86.69 110 ARG A N 1
ATOM 893 C CA . ARG A 1 110 ? -18.016 -5.932 28.063 1.00 86.69 110 ARG A CA 1
ATOM 894 C C . ARG A 1 110 ? -19.458 -5.942 27.563 1.00 86.69 110 ARG A C 1
ATOM 896 O O . ARG A 1 110 ? -20.123 -6.966 27.675 1.00 86.69 110 ARG A O 1
ATOM 903 N N . GLU A 1 111 ? -19.937 -4.813 27.054 1.00 88.31 111 GLU A N 1
ATOM 904 C CA . GLU A 1 111 ? -21.292 -4.662 26.513 1.00 88.31 111 GLU A CA 1
ATOM 905 C C . GLU A 1 111 ? -21.330 -4.895 24.995 1.00 88.31 111 GLU A C 1
ATOM 907 O O . GLU A 1 111 ? -22.403 -4.996 24.402 1.00 88.31 111 GLU A O 1
ATOM 912 N N . ILE A 1 112 ? -20.161 -5.008 24.358 1.00 85.31 112 ILE A N 1
ATOM 913 C CA . ILE A 1 112 ? -20.035 -5.232 22.921 1.00 85.31 112 ILE A CA 1
ATOM 914 C C . ILE A 1 112 ? -20.195 -6.729 22.631 1.00 85.31 112 ILE A C 1
ATOM 916 O O . ILE A 1 112 ? -19.574 -7.576 23.273 1.00 85.31 112 ILE A O 1
ATOM 920 N N . ASN A 1 113 ? -21.012 -7.070 21.632 1.00 82.06 113 ASN A N 1
ATOM 921 C CA . ASN A 1 113 ? -21.150 -8.455 21.192 1.00 82.06 113 ASN A CA 1
ATOM 922 C C . ASN A 1 113 ? -19.842 -8.946 20.551 1.00 82.06 113 ASN A C 1
ATOM 924 O O . ASN A 1 113 ? -19.262 -8.271 19.696 1.00 82.06 113 ASN A O 1
ATOM 928 N N . VAL A 1 114 ? -19.416 -10.148 20.947 1.00 78.38 114 VAL A N 1
ATOM 929 C CA . VAL A 1 114 ? -18.248 -10.843 20.388 1.00 78.38 114 VAL A CA 1
ATOM 930 C C . VAL A 1 114 ? -18.403 -11.030 18.880 1.00 78.38 114 VAL A C 1
ATOM 932 O O . VAL A 1 114 ? -17.445 -10.839 18.138 1.00 78.38 114 VAL A O 1
ATOM 935 N N . TYR A 1 115 ? -19.610 -11.370 18.421 1.00 79.44 115 TYR A N 1
ATOM 936 C CA . TYR A 1 115 ? -19.883 -11.538 16.998 1.00 79.44 115 TYR A CA 1
ATOM 937 C C . TYR A 1 115 ? -20.213 -10.189 16.350 1.00 79.44 115 TYR A C 1
ATOM 939 O O . TYR A 1 115 ? -21.109 -9.489 16.841 1.00 79.44 115 TYR A O 1
ATOM 947 N N . PRO A 1 116 ? -19.527 -9.817 15.255 1.00 77.75 116 PRO A N 1
ATOM 948 C CA . PRO A 1 116 ? -19.879 -8.624 14.508 1.00 77.75 116 PRO A CA 1
ATOM 949 C C . PRO A 1 116 ? -21.250 -8.782 13.842 1.00 77.75 116 PRO A C 1
ATOM 951 O O . PRO A 1 116 ? -21.664 -9.876 13.448 1.00 77.75 116 PRO A O 1
ATOM 954 N N . SER A 1 117 ? -21.973 -7.674 13.722 1.00 79.81 117 SER A N 1
ATOM 955 C CA . SER A 1 117 ? -23.231 -7.619 12.978 1.00 79.81 117 SER A CA 1
ATOM 956 C C . SER A 1 117 ? -22.959 -7.517 11.475 1.00 79.81 117 SER A C 1
ATOM 958 O O . SER A 1 117 ? -21.976 -6.913 11.055 1.00 79.81 117 SER A O 1
ATOM 960 N N . ALA A 1 118 ? -23.870 -8.019 10.636 1.00 78.38 118 ALA A N 1
ATOM 961 C CA . ALA A 1 118 ? -23.759 -7.901 9.175 1.00 78.38 118 ALA A CA 1
ATOM 962 C C . ALA A 1 118 ? -23.627 -6.439 8.696 1.00 78.38 118 ALA A C 1
ATOM 964 O O . ALA A 1 118 ? -23.015 -6.158 7.664 1.00 78.38 118 ALA A O 1
ATOM 965 N N . ILE A 1 119 ? -24.181 -5.500 9.469 1.00 76.38 119 ILE A N 1
ATOM 966 C CA . ILE A 1 119 ? -24.093 -4.062 9.199 1.00 76.38 119 ILE A CA 1
ATOM 967 C C . ILE A 1 119 ? -22.664 -3.555 9.424 1.00 76.38 119 ILE A C 1
ATOM 969 O O . ILE A 1 119 ? -22.188 -2.748 8.638 1.00 76.38 119 ILE A O 1
ATOM 973 N N . GLU A 1 120 ? -21.964 -4.055 10.444 1.00 72.00 120 GLU A N 1
ATOM 974 C CA . GLU A 1 120 ? -20.584 -3.651 10.749 1.00 72.00 120 GLU A CA 1
ATOM 975 C C . GLU A 1 120 ? -19.604 -4.130 9.671 1.00 72.00 120 GLU A C 1
ATOM 977 O O . GLU A 1 120 ? -18.642 -3.435 9.382 1.00 72.00 120 GLU A O 1
ATOM 982 N N . VAL A 1 121 ? -19.893 -5.256 9.008 1.00 74.19 121 VAL A N 1
ATOM 983 C CA . VAL A 1 121 ? -19.107 -5.756 7.862 1.00 74.19 121 VAL A CA 1
ATOM 984 C C . VAL A 1 121 ? -19.332 -4.924 6.595 1.00 74.19 121 VAL A C 1
ATOM 986 O O . VAL A 1 121 ? -18.442 -4.796 5.760 1.00 74.19 121 VAL A O 1
ATOM 989 N N . THR A 1 122 ? -20.532 -4.363 6.424 1.00 75.00 122 THR A N 1
ATOM 990 C CA . THR A 1 122 ? -20.906 -3.629 5.200 1.00 75.00 122 THR A CA 1
ATOM 991 C C . THR A 1 122 ? -20.698 -2.114 5.337 1.00 75.00 122 THR A C 1
ATOM 993 O O . THR A 1 122 ? -20.686 -1.395 4.337 1.00 75.00 122 THR A O 1
ATOM 996 N N . SER A 1 123 ? -20.566 -1.607 6.565 1.00 73.88 123 SER A N 1
ATOM 997 C CA . SER A 1 123 ? -20.433 -0.177 6.842 1.00 73.88 123 SER A CA 1
ATOM 998 C C . SER A 1 123 ? -19.039 0.343 6.468 1.00 73.88 123 SER A C 1
ATOM 1000 O O . SER A 1 123 ? -18.043 -0.300 6.786 1.00 73.88 123 SER A O 1
ATOM 1002 N N . PRO A 1 124 ? -18.934 1.533 5.848 1.00 65.75 124 PRO A N 1
ATOM 1003 C CA . PRO A 1 124 ? -17.653 2.205 5.635 1.00 65.75 124 PRO A CA 1
ATOM 1004 C C . PRO A 1 124 ? -17.112 2.895 6.902 1.00 65.75 124 PRO A C 1
ATOM 1006 O O . PRO A 1 124 ? -16.030 3.481 6.857 1.00 65.75 124 PRO A O 1
ATOM 1009 N N . GLU A 1 125 ? -17.868 2.900 8.005 1.00 71.38 125 GLU A N 1
ATOM 1010 C CA . GLU A 1 125 ? -17.460 3.525 9.264 1.00 71.38 125 GLU A CA 1
ATOM 1011 C C . GLU A 1 125 ? -16.430 2.656 9.997 1.00 71.38 125 GLU A C 1
ATOM 1013 O O . GLU A 1 125 ? -16.693 1.499 10.319 1.00 71.38 125 GLU A O 1
ATOM 1018 N N . SER A 1 126 ? -15.250 3.217 10.270 1.00 70.31 126 SER A N 1
ATOM 1019 C CA . SER A 1 126 ? -14.191 2.516 10.997 1.00 70.31 126 SER A CA 1
ATOM 1020 C C . SER A 1 126 ? -14.496 2.472 12.499 1.00 70.31 126 SER A C 1
ATOM 1022 O O . SER A 1 126 ? -14.734 3.536 13.082 1.00 70.31 126 SER A O 1
ATOM 1024 N N . PRO A 1 127 ? -14.431 1.300 13.154 1.00 77.56 127 PRO A N 1
ATOM 1025 C CA . PRO A 1 127 ? -14.655 1.208 14.590 1.00 77.56 127 PRO A CA 1
ATOM 1026 C C . PRO A 1 127 ? -13.555 1.928 15.383 1.00 77.56 127 PRO A C 1
ATOM 1028 O O . PRO A 1 127 ? -12.437 2.131 14.910 1.00 77.56 127 PRO A O 1
ATOM 1031 N N . PHE A 1 128 ? -13.858 2.284 16.637 1.00 83.00 128 PHE A N 1
ATOM 1032 C CA . PHE A 1 128 ? -12.835 2.751 17.573 1.00 83.00 128 PHE A CA 1
ATOM 1033 C C . PHE A 1 128 ? -11.879 1.596 17.899 1.00 83.00 128 PHE A C 1
ATOM 1035 O O . PHE A 1 128 ? -12.268 0.646 18.593 1.00 83.00 128 PHE A O 1
ATOM 1042 N N . LEU A 1 129 ? -10.642 1.707 17.413 1.00 81.12 129 LEU A N 1
ATOM 1043 C CA . LEU A 1 129 ? -9.554 0.755 17.614 1.00 81.12 129 LEU A CA 1
ATOM 1044 C C . LEU A 1 129 ? -8.381 1.432 18.321 1.00 81.12 129 LEU A C 1
ATOM 1046 O O . LEU A 1 129 ? -8.056 2.588 18.052 1.00 81.12 129 LEU A O 1
ATOM 1050 N N . ARG A 1 130 ? -7.717 0.673 19.192 1.00 84.88 130 ARG A N 1
ATOM 1051 C CA . ARG A 1 130 ? -6.430 1.042 19.785 1.00 84.88 130 ARG A CA 1
ATOM 1052 C C . ARG A 1 130 ? -5.341 0.147 19.188 1.00 84.88 130 ARG A C 1
ATOM 1054 O O . ARG A 1 130 ? -5.594 -1.046 19.009 1.00 84.88 130 ARG A O 1
ATOM 1061 N N . PRO A 1 131 ? -4.148 0.675 18.881 1.00 83.44 131 PRO A N 1
ATOM 1062 C CA . PRO A 1 131 ? -3.039 -0.116 18.380 1.00 83.44 131 PRO A CA 1
ATOM 1063 C C . PRO A 1 131 ? -2.597 -1.132 19.430 1.00 83.44 131 PRO A C 1
ATOM 1065 O O . PRO A 1 131 ? -2.700 -0.909 20.636 1.00 83.44 131 PRO A O 1
ATOM 1068 N N . ASN A 1 132 ? -2.058 -2.255 18.962 1.00 85.75 132 ASN A N 1
ATOM 1069 C CA . ASN A 1 132 ? -1.444 -3.227 19.852 1.00 85.75 132 ASN A CA 1
ATOM 1070 C C . ASN A 1 132 ? -0.196 -2.617 20.510 1.00 85.75 132 ASN A C 1
ATOM 1072 O O . ASN A 1 132 ? 0.701 -2.125 19.818 1.00 85.75 132 ASN A O 1
ATOM 1076 N N . VAL A 1 133 ? -0.102 -2.695 21.838 1.00 85.94 133 VAL A N 1
ATOM 1077 C CA . VAL A 1 133 ? 1.072 -2.213 22.574 1.00 85.94 133 VAL A CA 1
ATOM 1078 C C . VAL A 1 133 ? 2.201 -3.234 22.416 1.00 85.94 133 VAL A C 1
ATOM 1080 O O . VAL A 1 133 ? 2.232 -4.264 23.087 1.00 85.94 133 VAL A O 1
ATOM 1083 N N . ILE A 1 134 ? 3.132 -2.957 21.497 1.00 82.50 134 ILE A N 1
ATOM 1084 C CA . ILE A 1 134 ? 4.314 -3.806 21.235 1.00 82.50 134 ILE A CA 1
ATOM 1085 C C . ILE A 1 134 ? 5.478 -3.439 22.170 1.00 82.50 134 ILE A C 1
ATOM 1087 O O . ILE A 1 134 ? 6.326 -4.274 22.487 1.00 82.50 134 ILE A O 1
ATOM 1091 N N . LYS A 1 135 ? 5.541 -2.176 22.603 1.00 83.94 135 LYS A N 1
ATOM 1092 C CA . LYS A 1 135 ? 6.615 -1.636 23.442 1.00 83.94 135 LYS A CA 1
ATOM 1093 C C . LYS A 1 135 ? 6.018 -1.001 24.693 1.00 83.94 135 LYS A C 1
ATOM 1095 O O . LYS A 1 135 ? 5.240 -0.064 24.583 1.00 83.94 135 LYS A O 1
ATOM 1100 N N . GLY A 1 136 ? 6.448 -1.468 25.864 1.00 84.38 136 GLY A N 1
ATOM 1101 C CA . GLY A 1 136 ? 5.989 -0.957 27.158 1.00 84.38 136 GLY A CA 1
ATOM 1102 C C . GLY A 1 136 ? 4.802 -1.733 27.748 1.00 84.38 136 GLY A C 1
ATOM 1103 O O . GLY A 1 136 ? 4.284 -2.653 27.114 1.00 84.38 136 GLY A O 1
ATOM 1104 N N . PRO A 1 137 ? 4.417 -1.426 29.000 1.00 86.50 137 PRO A N 1
ATOM 1105 C CA . PRO A 1 137 ? 3.302 -2.078 29.675 1.00 86.50 137 PRO A CA 1
ATOM 1106 C C . PRO A 1 137 ? 1.952 -1.450 29.304 1.00 86.50 137 PRO A C 1
ATOM 1108 O O . PRO A 1 137 ? 1.861 -0.262 29.010 1.00 86.50 137 PRO A O 1
ATOM 1111 N N . TYR A 1 138 ? 0.881 -2.235 29.418 1.00 87.81 138 TYR A N 1
ATOM 1112 C CA . TYR A 1 138 ? -0.481 -1.701 29.419 1.00 87.81 138 TYR A CA 1
ATOM 1113 C C . TYR A 1 138 ? -0.748 -0.920 30.713 1.00 87.81 138 TYR A C 1
ATOM 1115 O O . TYR A 1 138 ? -0.317 -1.334 31.788 1.00 87.81 138 TYR A O 1
ATOM 1123 N N . GLN A 1 139 ? -1.524 0.164 30.619 1.00 87.06 139 GLN A N 1
ATOM 1124 C CA . GLN A 1 139 ? -1.875 1.023 31.759 1.00 87.06 139 GLN A CA 1
ATOM 1125 C C . GLN A 1 139 ? -2.604 0.269 32.890 1.00 87.06 139 GLN A C 1
ATOM 1127 O O . GLN A 1 139 ? -2.414 0.554 34.069 1.00 87.06 139 GLN A O 1
ATOM 1132 N N . SER A 1 140 ? -3.452 -0.705 32.545 1.00 89.75 140 SER A N 1
ATOM 1133 C CA . SER A 1 140 ? -4.154 -1.573 33.497 1.00 89.75 140 SER A CA 1
ATOM 1134 C C . SER A 1 140 ? -4.646 -2.857 32.820 1.00 89.75 140 SER A C 1
ATOM 1136 O O . SER A 1 140 ? -4.652 -2.962 31.593 1.00 89.75 140 SER A O 1
ATOM 1138 N N . VAL A 1 141 ? -5.133 -3.823 33.610 1.00 90.12 141 VAL A N 1
ATOM 1139 C CA . VAL A 1 141 ? -5.809 -5.025 33.079 1.00 90.12 141 VAL A CA 1
ATOM 1140 C C . VAL A 1 141 ? -7.036 -4.645 32.247 1.00 90.12 141 VAL A C 1
ATOM 1142 O O . VAL A 1 141 ? -7.291 -5.251 31.212 1.00 90.12 141 VAL A O 1
ATOM 1145 N N . ASN A 1 142 ? -7.782 -3.620 32.670 1.00 89.69 142 ASN A N 1
ATOM 1146 C CA . ASN A 1 142 ? -8.947 -3.148 31.928 1.00 89.69 142 ASN A CA 1
ATOM 1147 C C . ASN A 1 142 ? -8.545 -2.586 30.557 1.00 89.69 142 ASN A C 1
ATOM 1149 O O . ASN A 1 142 ? -9.198 -2.884 29.564 1.00 89.69 142 ASN A O 1
ATOM 1153 N N . HIS A 1 143 ? -7.436 -1.840 30.508 1.00 88.75 143 HIS A N 1
ATOM 1154 C CA . HIS A 1 143 ? -6.874 -1.325 29.260 1.00 88.75 143 HIS A CA 1
ATOM 1155 C C . HIS A 1 143 ? -6.439 -2.458 28.323 1.00 88.75 143 HIS A C 1
ATOM 1157 O O . HIS A 1 143 ? -6.802 -2.464 27.153 1.00 88.75 143 HIS A O 1
ATOM 1163 N N . TYR A 1 144 ? -5.723 -3.455 28.852 1.00 90.69 144 TYR A N 1
ATOM 1164 C CA . TYR A 1 144 ? -5.318 -4.634 28.085 1.00 90.69 144 TYR A CA 1
ATOM 1165 C C . TYR A 1 144 ? -6.513 -5.348 27.446 1.00 90.69 144 TYR A C 1
ATOM 1167 O O . TYR A 1 144 ? -6.494 -5.641 26.253 1.00 90.69 144 TYR A O 1
ATOM 1175 N N . LEU A 1 145 ? -7.566 -5.598 28.227 1.00 91.94 145 LEU A N 1
ATOM 1176 C CA . LEU A 1 145 ? -8.750 -6.295 27.734 1.00 91.94 145 LEU A CA 1
ATOM 1177 C C . LEU A 1 145 ? -9.516 -5.480 26.685 1.00 91.94 145 LEU A C 1
ATOM 1179 O O . LEU A 1 145 ? -9.948 -6.067 25.699 1.00 91.94 145 LEU A O 1
ATOM 1183 N N . ASP A 1 146 ? -9.646 -4.160 26.853 1.00 90.12 146 ASP A N 1
ATOM 1184 C CA . ASP A 1 146 ? -10.290 -3.288 25.856 1.00 90.12 146 ASP A CA 1
ATOM 1185 C C . ASP A 1 146 ? -9.532 -3.308 24.519 1.00 90.12 146 ASP A C 1
ATOM 1187 O O . ASP A 1 146 ? -10.138 -3.552 23.474 1.00 90.12 146 ASP A O 1
ATOM 1191 N N . VAL A 1 147 ? -8.203 -3.132 24.556 1.00 89.12 147 VAL A N 1
ATOM 1192 C CA . VAL A 1 147 ? -7.342 -3.156 23.359 1.00 89.12 147 VAL A CA 1
ATOM 1193 C C . VAL A 1 147 ? -7.460 -4.500 22.641 1.00 89.12 147 VAL A C 1
ATOM 1195 O O . VAL A 1 147 ? -7.780 -4.546 21.454 1.00 89.12 147 VAL A O 1
ATOM 1198 N N . GLN A 1 148 ? -7.238 -5.604 23.360 1.00 91.38 148 GLN A N 1
ATOM 1199 C CA . GLN A 1 148 ? -7.216 -6.939 22.757 1.00 91.38 148 GLN A CA 1
ATOM 1200 C C . GLN A 1 148 ? -8.589 -7.360 22.230 1.00 91.38 148 GLN A C 1
ATOM 1202 O O . GLN A 1 148 ? -8.673 -7.953 21.158 1.00 91.38 148 GLN A O 1
ATOM 1207 N N . PHE A 1 149 ? -9.671 -7.027 22.940 1.00 90.88 149 PHE A N 1
ATOM 1208 C CA . PHE A 1 149 ? -11.026 -7.343 22.492 1.00 90.88 149 PHE A CA 1
ATOM 1209 C C . PHE A 1 149 ? -11.377 -6.622 21.185 1.00 90.88 149 PHE A C 1
ATOM 1211 O O . PHE A 1 149 ? -11.921 -7.235 20.267 1.00 90.88 149 PHE A O 1
ATOM 1218 N N . ARG A 1 150 ? -11.051 -5.329 21.082 1.00 88.62 150 ARG A N 1
ATOM 1219 C CA . ARG A 1 150 ? -11.343 -4.521 19.888 1.00 88.62 150 ARG A CA 1
ATOM 1220 C C . ARG A 1 150 ? -10.531 -4.969 18.675 1.00 88.62 150 ARG A C 1
ATOM 1222 O O . ARG A 1 150 ? -11.101 -5.077 17.596 1.00 88.62 150 ARG A O 1
ATOM 1229 N N . LEU A 1 151 ? -9.246 -5.277 18.863 1.00 89.38 151 LEU A N 1
ATOM 1230 C CA . LEU A 1 151 ? -8.387 -5.815 17.801 1.00 89.38 151 LEU A CA 1
ATOM 1231 C C . LEU A 1 151 ? -8.881 -7.177 17.308 1.00 89.38 151 LEU A C 1
ATOM 1233 O O . LEU A 1 151 ? -9.053 -7.368 16.112 1.00 89.38 151 LEU A O 1
ATOM 1237 N N . LEU A 1 152 ? -9.199 -8.088 18.231 1.00 88.31 152 LEU A N 1
ATOM 1238 C CA . LEU A 1 152 ? -9.756 -9.393 17.880 1.00 88.31 152 LEU A CA 1
ATOM 1239 C C . LEU A 1 152 ? -11.054 -9.259 17.070 1.00 88.31 152 LEU A C 1
ATOM 1241 O O . LEU A 1 152 ? -11.297 -10.029 16.146 1.00 88.31 152 LEU A O 1
ATOM 1245 N N . ARG A 1 153 ? -11.906 -8.293 17.421 1.00 85.94 153 ARG A N 1
ATOM 1246 C CA . ARG A 1 153 ? -13.166 -8.049 16.714 1.00 85.94 153 ARG A CA 1
ATOM 1247 C C . ARG A 1 153 ? -12.942 -7.526 15.295 1.00 85.94 153 ARG A C 1
ATOM 1249 O O . ARG A 1 153 ? -13.681 -7.931 14.404 1.00 85.94 153 ARG A O 1
ATOM 1256 N N . GLU A 1 154 ? -11.938 -6.678 15.085 1.00 85.56 154 GLU A N 1
ATOM 1257 C CA . GLU A 1 154 ? -11.547 -6.214 13.746 1.00 85.56 154 GLU A CA 1
ATOM 1258 C C . GLU A 1 154 ? -11.131 -7.386 12.850 1.00 85.56 154 GLU A C 1
ATOM 1260 O O . GLU A 1 154 ? -11.629 -7.502 11.730 1.00 85.56 154 GLU A O 1
ATOM 1265 N N . ASP A 1 155 ? -10.327 -8.314 13.379 1.00 85.19 155 ASP A N 1
ATOM 1266 C CA . ASP A 1 155 ? -9.901 -9.516 12.648 1.00 85.19 155 ASP A CA 1
ATOM 1267 C C . ASP A 1 155 ? -11.098 -10.391 12.211 1.00 85.19 155 ASP A C 1
ATOM 1269 O O . ASP A 1 155 ? -11.030 -11.093 11.203 1.00 85.19 155 ASP A O 1
ATOM 1273 N N . PHE A 1 156 ? -12.225 -10.350 12.937 1.00 81.75 156 PHE A N 1
ATOM 1274 C CA . PHE A 1 156 ? -13.462 -11.038 12.536 1.00 81.75 156 PHE A CA 1
ATOM 1275 C C . PHE A 1 156 ? -14.270 -10.294 11.466 1.00 81.75 156 PHE A C 1
ATOM 1277 O O . PHE A 1 156 ? -15.039 -10.930 10.742 1.00 81.75 156 PHE A O 1
ATOM 1284 N N . VAL A 1 157 ? -14.150 -8.968 11.389 1.00 80.00 157 VAL A N 1
ATOM 1285 C CA . VAL A 1 157 ? -14.875 -8.136 10.416 1.00 80.00 157 VAL A CA 1
ATOM 1286 C C . VAL A 1 157 ? -14.159 -8.130 9.066 1.00 80.00 157 VAL A C 1
ATOM 1288 O O . VAL A 1 157 ? -14.817 -8.230 8.030 1.00 80.00 157 VAL A O 1
ATOM 1291 N N . SER A 1 158 ? -12.827 -8.047 9.070 1.00 70.94 158 SER A N 1
ATOM 1292 C CA . SER A 1 158 ? -12.005 -7.975 7.860 1.00 70.94 158 SER A CA 1
ATOM 1293 C C . SER A 1 158 ? -10.708 -8.791 8.014 1.00 70.94 158 SER A C 1
ATOM 1295 O O . SER A 1 158 ? -9.666 -8.204 8.312 1.00 70.94 158 SER A O 1
ATOM 1297 N N . PRO A 1 159 ? -10.761 -10.120 7.807 1.00 60.94 159 PRO A N 1
ATOM 1298 C CA . PRO A 1 159 ? -9.598 -11.009 7.895 1.00 60.94 159 PRO A CA 1
ATOM 1299 C C . PRO A 1 159 ? -8.588 -10.857 6.745 1.00 60.94 159 PRO A C 1
ATOM 1301 O O . PRO A 1 159 ? -8.961 -10.350 5.659 1.00 60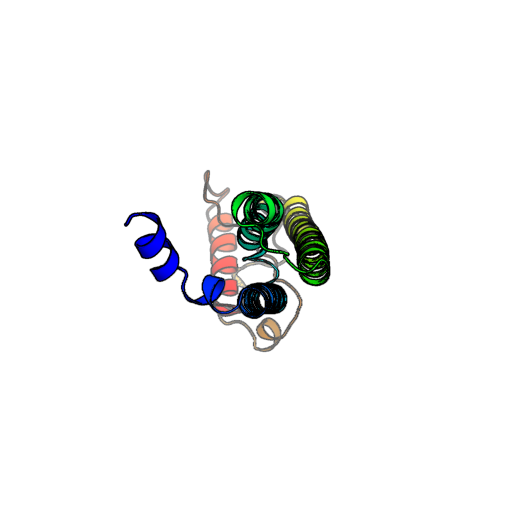.94 159 PRO A O 1
#

Foldseek 3Di:
DVVVVVCVVPVVCVVDVQVVLVVVLVVLVVCCVPPLQPCLVVSLVVLVVCLVCVVVCCVVPVDDDDVVSNVSSVVSNVVSVVSHVVNVVVVVCVVPPDPLLPDDAPDQLVPDDLADDPCLLVDPDDHSADDDCPDDDQPDPSRVCVRVSRVSSVVNSPD